Protein AF-A0A916NCF4-F1 (afdb_monomer)

Structure (mmCIF, N/CA/C/O backbone):
data_AF-A0A916NCF4-F1
#
_entry.id   AF-A0A916NCF4-F1
#
loop_
_atom_site.group_PDB
_atom_site.id
_atom_site.type_symbol
_atom_site.label_atom_id
_atom_site.label_alt_id
_atom_site.label_comp_id
_atom_site.label_asym_id
_atom_site.label_entity_id
_atom_site.label_seq_id
_atom_site.pdbx_PDB_ins_code
_atom_site.Cartn_x
_atom_site.Cartn_y
_atom_site.Cartn_z
_atom_site.occupancy
_atom_site.B_iso_or_equiv
_atom_site.auth_seq_id
_atom_site.auth_comp_id
_atom_site.auth_asym_id
_atom_site.auth_atom_id
_atom_site.pdbx_PDB_model_num
ATOM 1 N N . MET A 1 1 ? -19.485 2.995 1.184 1.00 68.12 1 MET A N 1
ATOM 2 C CA . MET A 1 1 ? -18.640 3.614 2.240 1.00 68.12 1 MET A CA 1
ATOM 3 C C . MET A 1 1 ? -18.341 2.687 3.408 1.00 68.12 1 MET A C 1
ATOM 5 O O . MET A 1 1 ? -17.173 2.583 3.748 1.00 68.12 1 MET A O 1
ATOM 9 N N . LYS A 1 2 ? -19.335 2.003 3.998 1.00 79.75 2 LYS A N 1
ATOM 10 C CA . LYS A 1 2 ? -19.088 1.011 5.063 1.00 79.75 2 LYS A CA 1
ATOM 11 C C . LYS A 1 2 ? -18.074 -0.062 4.641 1.00 79.75 2 LYS A C 1
ATOM 13 O O . LYS A 1 2 ? -17.132 -0.317 5.367 1.00 79.75 2 LYS A O 1
ATOM 18 N N . GLU A 1 3 ? -18.186 -0.571 3.416 1.00 86.12 3 GLU A N 1
ATOM 19 C CA . GLU A 1 3 ? -17.261 -1.582 2.878 1.00 86.12 3 GLU A CA 1
ATOM 20 C C . GLU A 1 3 ? -15.796 -1.133 2.795 1.00 86.12 3 GLU A C 1
ATOM 22 O O . GLU A 1 3 ? -14.902 -1.930 3.043 1.00 86.12 3 GLU A O 1
ATOM 27 N N . ILE A 1 4 ? -15.539 0.141 2.473 1.00 88.38 4 ILE A N 1
ATOM 28 C CA . ILE A 1 4 ? -14.175 0.691 2.405 1.00 88.38 4 ILE A CA 1
ATOM 29 C C . ILE A 1 4 ? -13.553 0.689 3.800 1.00 88.38 4 ILE A C 1
ATOM 31 O O . ILE A 1 4 ? -12.417 0.261 3.976 1.00 88.38 4 ILE A O 1
ATOM 35 N N . MET A 1 5 ? -14.316 1.151 4.795 1.00 89.81 5 MET A N 1
ATOM 36 C CA . MET A 1 5 ? -13.857 1.174 6.180 1.00 89.81 5 MET A CA 1
ATOM 37 C C . MET A 1 5 ? -13.691 -0.235 6.741 1.00 89.81 5 MET A C 1
ATOM 39 O O . MET A 1 5 ? -12.726 -0.460 7.454 1.00 89.81 5 MET A O 1
ATOM 43 N N . ASN A 1 6 ? -14.555 -1.185 6.372 1.00 91.38 6 ASN A N 1
ATOM 44 C CA . ASN A 1 6 ? -14.391 -2.585 6.763 1.00 91.38 6 ASN A CA 1
ATOM 45 C C . ASN A 1 6 ? -13.072 -3.147 6.223 1.00 91.38 6 ASN A C 1
ATOM 47 O O . ASN A 1 6 ? -12.244 -3.566 7.016 1.00 91.38 6 ASN A O 1
ATOM 51 N N . ARG A 1 7 ? -12.800 -3.013 4.914 1.00 91.38 7 ARG A N 1
ATOM 52 C CA . ARG A 1 7 ? -11.517 -3.443 4.324 1.00 91.38 7 ARG A CA 1
ATOM 53 C C . ARG A 1 7 ? -10.310 -2.787 4.995 1.00 91.38 7 ARG A C 1
ATOM 55 O O . ARG A 1 7 ? -9.291 -3.432 5.209 1.00 91.38 7 ARG A O 1
ATOM 62 N N . PHE A 1 8 ? -10.419 -1.499 5.320 1.00 92.25 8 PHE A N 1
ATOM 63 C CA . PHE A 1 8 ? -9.364 -0.766 6.016 1.00 92.25 8 PHE A CA 1
ATOM 64 C C . PHE A 1 8 ? -9.126 -1.295 7.437 1.00 92.25 8 PHE A C 1
ATOM 66 O O . PHE A 1 8 ? -7.980 -1.465 7.845 1.00 92.25 8 PHE A O 1
ATOM 73 N N . VAL A 1 9 ? -10.198 -1.564 8.184 1.00 92.06 9 VAL A N 1
ATOM 74 C CA . VAL A 1 9 ? -10.140 -2.126 9.539 1.00 92.06 9 VAL A CA 1
ATOM 75 C C . VAL A 1 9 ? -9.599 -3.552 9.514 1.00 92.06 9 VAL A C 1
ATOM 77 O O . VAL A 1 9 ? -8.737 -3.873 10.327 1.00 92.06 9 VAL A O 1
ATOM 80 N N . ASP A 1 10 ? -10.045 -4.373 8.566 1.00 92.81 10 ASP A N 1
ATOM 81 C CA . ASP A 1 10 ? -9.580 -5.748 8.386 1.00 92.81 10 ASP A CA 1
ATOM 82 C C . ASP A 1 10 ? -8.069 -5.767 8.137 1.00 92.81 10 ASP A C 1
ATOM 84 O O . ASP A 1 10 ? -7.334 -6.424 8.872 1.00 92.81 10 ASP A O 1
ATOM 88 N N . TRP A 1 11 ? -7.584 -4.939 7.208 1.00 93.56 11 TRP A N 1
ATOM 89 C CA . TRP A 1 11 ? -6.150 -4.807 6.947 1.00 93.56 11 TRP A CA 1
ATOM 90 C C . TRP A 1 11 ? -5.370 -4.306 8.176 1.00 93.56 11 TRP A C 1
ATOM 92 O O . TRP A 1 11 ? -4.299 -4.821 8.493 1.00 93.56 11 TRP A O 1
ATOM 102 N N . ILE A 1 12 ? -5.902 -3.333 8.925 1.00 93.31 12 ILE A N 1
ATOM 103 C CA . ILE A 1 12 ? -5.272 -2.877 10.177 1.00 93.31 12 ILE A CA 1
ATOM 104 C C . ILE A 1 12 ? -5.164 -4.025 11.186 1.00 93.31 12 ILE A C 1
ATOM 106 O O . ILE A 1 12 ? -4.136 -4.164 11.851 1.00 93.31 12 ILE A O 1
ATOM 110 N N . ASN A 1 13 ? -6.210 -4.840 11.314 1.00 92.50 13 ASN A N 1
ATOM 111 C CA . ASN A 1 13 ? -6.227 -5.976 12.229 1.00 92.50 13 ASN A CA 1
ATOM 112 C C . ASN A 1 13 ? -5.225 -7.059 11.801 1.00 92.50 13 ASN A C 1
ATOM 114 O O . ASN A 1 13 ? -4.510 -7.579 12.658 1.00 92.50 13 ASN A O 1
ATOM 118 N N . GLU A 1 14 ? -5.086 -7.322 10.498 1.00 93.19 14 GLU A N 1
ATOM 119 C CA . GLU A 1 14 ? -4.048 -8.209 9.944 1.00 93.19 14 GLU A CA 1
ATOM 120 C C . GLU A 1 14 ? -2.625 -7.732 10.285 1.00 93.19 14 GLU A C 1
ATOM 122 O O . GLU A 1 14 ? -1.718 -8.542 10.471 1.00 93.19 14 GLU A O 1
ATOM 127 N N . LYS A 1 15 ? -2.423 -6.418 10.437 1.00 91.62 15 LYS A N 1
ATOM 128 C CA . LYS A 1 15 ? -1.141 -5.805 10.827 1.00 91.62 15 LYS A CA 1
ATOM 129 C C . LYS A 1 15 ? -0.927 -5.680 12.339 1.00 91.62 15 LYS A C 1
ATOM 131 O O . LYS A 1 15 ? -0.009 -4.983 12.774 1.00 91.62 15 LYS A O 1
ATOM 136 N N . GLY A 1 16 ? -1.741 -6.355 13.150 1.00 90.62 16 GLY A N 1
ATOM 137 C CA . GLY A 1 16 ? -1.624 -6.352 14.613 1.00 90.62 16 GLY A CA 1
ATOM 138 C C . GLY A 1 16 ? -2.427 -5.247 15.306 1.00 90.62 16 GLY A C 1
ATOM 139 O O . GLY A 1 16 ? -2.270 -5.031 16.509 1.00 90.62 16 GLY A O 1
ATOM 140 N N . GLY A 1 17 ? -3.302 -4.555 14.574 1.00 93.38 17 GLY A N 1
ATOM 141 C CA . GLY A 1 17 ? -4.272 -3.613 15.119 1.00 93.38 17 GLY A CA 1
ATOM 142 C C . GLY A 1 17 ? -3.888 -2.131 14.985 1.00 93.38 17 GLY A C 1
ATOM 143 O O . GLY A 1 17 ? -2.843 -1.769 14.440 1.00 93.38 17 GLY A O 1
ATOM 144 N N . PRO A 1 18 ? -4.748 -1.227 15.489 1.00 92.56 18 PRO A N 1
ATOM 145 C CA . PRO A 1 18 ? -4.629 0.213 15.251 1.00 92.56 18 PRO A CA 1
ATOM 146 C C . PRO A 1 18 ? -3.382 0.842 15.883 1.00 92.56 18 PRO A C 1
ATOM 148 O O . PRO A 1 18 ? -2.812 1.770 15.314 1.00 92.56 18 PRO A O 1
ATOM 151 N N . THR A 1 19 ? -2.939 0.350 17.044 1.00 94.00 19 THR A N 1
ATOM 152 C CA . THR A 1 19 ? -1.793 0.922 17.766 1.00 94.00 19 THR A CA 1
ATOM 153 C C . THR A 1 19 ? -0.460 0.648 17.058 1.00 94.00 19 THR A C 1
ATOM 155 O O . THR A 1 19 ? 0.250 1.621 16.788 1.00 94.00 19 THR A O 1
ATOM 158 N N . PRO A 1 20 ? -0.110 -0.604 16.690 1.00 94.12 20 PRO A N 1
ATOM 159 C CA . PRO A 1 20 ? 1.124 -0.872 15.947 1.00 94.12 20 PRO A CA 1
ATOM 160 C C . PRO A 1 20 ? 1.193 -0.140 14.606 1.00 94.12 20 PRO A C 1
ATOM 162 O O . PRO A 1 20 ? 2.219 0.461 14.287 1.00 94.12 20 PRO A O 1
ATOM 165 N N . VAL A 1 21 ? 0.089 -0.122 13.852 1.00 94.44 21 VAL A N 1
ATOM 166 C CA . VAL A 1 21 ? 0.029 0.556 12.549 1.00 94.44 21 VAL A CA 1
ATOM 167 C C . VAL A 1 21 ? 0.229 2.064 12.703 1.00 94.44 21 VAL A C 1
ATOM 169 O O . VAL A 1 21 ? 1.019 2.649 11.963 1.00 94.44 21 VAL A O 1
ATOM 172 N N . ALA A 1 22 ? -0.423 2.695 13.688 1.00 93.88 22 ALA A N 1
ATOM 173 C CA . ALA A 1 22 ? -0.255 4.123 13.950 1.00 93.88 22 ALA A CA 1
ATOM 174 C C . ALA A 1 22 ? 1.206 4.479 14.261 1.00 93.88 22 ALA A C 1
ATOM 176 O O . ALA A 1 22 ? 1.746 5.422 13.680 1.00 93.88 22 ALA A O 1
ATOM 177 N N . ILE A 1 23 ? 1.855 3.696 15.128 1.00 94.31 23 ILE A N 1
ATOM 178 C CA . ILE A 1 23 ? 3.260 3.894 15.503 1.00 94.31 23 ILE A CA 1
ATOM 179 C C . ILE A 1 23 ? 4.172 3.723 14.281 1.00 94.31 23 ILE A C 1
ATOM 181 O O . ILE A 1 23 ? 5.056 4.551 14.062 1.00 94.31 23 ILE A O 1
ATOM 185 N N . ALA A 1 24 ? 3.926 2.708 13.448 1.00 92.75 24 ALA A N 1
ATOM 186 C CA . ALA A 1 24 ? 4.748 2.407 12.276 1.00 92.75 24 ALA A CA 1
ATOM 187 C C . ALA A 1 24 ? 4.822 3.562 11.262 1.00 92.75 24 ALA A C 1
ATOM 189 O O . ALA A 1 24 ? 5.855 3.728 10.612 1.00 92.75 24 ALA A O 1
ATOM 190 N N . ILE A 1 25 ? 3.758 4.364 11.148 1.00 93.56 25 ILE A N 1
ATOM 191 C CA . ILE A 1 25 ? 3.700 5.532 10.256 1.00 93.56 25 ILE A CA 1
ATOM 192 C C . ILE A 1 25 ? 3.862 6.880 10.979 1.00 93.56 25 ILE A C 1
ATOM 194 O O . ILE A 1 25 ? 3.585 7.932 10.397 1.00 93.56 25 ILE A O 1
ATOM 198 N N . GLY A 1 26 ? 4.266 6.873 12.254 1.00 92.12 26 GLY A N 1
ATOM 199 C CA . GLY A 1 26 ? 4.493 8.093 13.035 1.00 92.12 26 GLY A CA 1
ATOM 200 C C . GLY A 1 26 ? 3.221 8.898 13.330 1.00 92.12 26 GLY A C 1
ATOM 201 O O . GLY A 1 26 ? 3.248 10.131 13.338 1.00 92.12 26 GLY A O 1
ATOM 202 N N . LYS A 1 27 ? 2.083 8.225 13.535 1.00 93.00 27 LYS A N 1
ATOM 203 C CA . LYS A 1 27 ? 0.794 8.834 13.903 1.00 93.00 27 LYS A CA 1
ATOM 204 C C . LYS A 1 27 ? 0.350 8.407 15.299 1.00 93.00 27 LYS A C 1
ATOM 206 O O . LYS A 1 27 ? 0.839 7.441 15.873 1.00 93.00 27 LYS A O 1
ATOM 211 N N . THR A 1 28 ? -0.602 9.149 15.862 1.00 92.38 28 THR A N 1
ATOM 212 C CA . THR A 1 28 ? -1.128 8.854 17.197 1.00 92.38 28 THR A CA 1
ATOM 213 C C . THR A 1 28 ? -2.094 7.662 17.156 1.00 92.38 28 THR A C 1
ATOM 215 O O . THR A 1 28 ? -2.982 7.634 16.295 1.00 92.38 28 THR A O 1
ATOM 218 N N . PRO A 1 29 ? -2.008 6.714 18.113 1.00 92.50 29 PRO A N 1
ATOM 219 C CA . PRO A 1 29 ? -2.948 5.591 18.211 1.00 92.50 29 PRO A CA 1
ATOM 220 C C . PRO A 1 29 ? -4.411 6.037 18.298 1.00 92.50 29 PRO A C 1
ATOM 222 O O . PRO A 1 29 ? -5.294 5.404 17.725 1.00 92.50 29 PRO A O 1
ATOM 225 N N . GLN A 1 30 ? -4.668 7.186 18.935 1.00 91.25 30 GLN A N 1
ATOM 226 C CA . GLN A 1 30 ? -6.008 7.761 19.049 1.00 91.25 30 GLN A CA 1
ATOM 227 C C . GLN A 1 30 ? -6.642 8.073 17.686 1.00 91.25 30 GLN A C 1
ATOM 229 O O . GLN A 1 30 ? -7.846 7.887 17.508 1.00 91.25 30 GLN A O 1
ATOM 234 N N . SER A 1 31 ? -5.848 8.529 16.713 1.00 90.06 31 SER A N 1
ATOM 235 C CA . SER A 1 31 ? -6.353 8.809 15.364 1.00 90.06 31 SER A CA 1
ATOM 236 C C . SER A 1 31 ? -6.839 7.527 14.693 1.00 90.06 31 SER A C 1
ATOM 238 O O . SER A 1 31 ? -7.933 7.498 14.138 1.00 90.06 31 SER A O 1
ATOM 240 N N . PHE A 1 32 ? -6.069 6.446 14.827 1.00 92.75 32 PHE A N 1
ATOM 241 C CA . PHE A 1 32 ? -6.431 5.138 14.288 1.00 92.75 32 PHE A CA 1
ATOM 242 C C . PHE A 1 32 ? -7.625 4.524 15.012 1.00 92.75 32 PHE A C 1
ATOM 244 O O . PHE A 1 32 ? -8.518 4.008 14.350 1.00 92.75 32 PHE A O 1
ATOM 251 N N . TYR A 1 33 ? -7.716 4.678 16.333 1.00 90.56 33 TYR A N 1
ATOM 252 C CA . TYR A 1 33 ? -8.904 4.273 17.084 1.00 90.56 33 TYR A CA 1
ATOM 253 C C . TYR A 1 33 ? -10.170 4.995 16.595 1.00 90.56 33 TYR A C 1
ATOM 255 O O . TYR A 1 33 ? -11.241 4.395 16.492 1.00 90.56 33 TYR A O 1
ATOM 263 N N . ASN A 1 34 ? -10.063 6.282 16.251 1.00 91.06 34 ASN A N 1
ATOM 264 C CA . ASN A 1 34 ? -11.186 7.027 15.685 1.00 91.06 34 ASN A CA 1
ATOM 265 C C . ASN A 1 34 ? -11.569 6.512 14.288 1.00 91.06 34 ASN A C 1
ATOM 267 O O . ASN A 1 34 ? -12.759 6.476 13.967 1.00 91.06 34 ASN A O 1
ATOM 271 N N . TYR A 1 35 ? -10.591 6.099 13.476 1.00 89.81 35 TYR A N 1
ATOM 272 C CA . TYR A 1 35 ? -10.853 5.518 12.158 1.00 89.81 35 TYR A CA 1
ATOM 273 C C . TYR A 1 35 ? -11.543 4.160 12.250 1.00 89.81 35 TYR A C 1
ATOM 275 O O . TYR A 1 35 ? -12.492 3.909 11.511 1.00 89.81 35 TYR A O 1
ATOM 283 N N . THR A 1 36 ? -11.110 3.305 13.175 1.00 87.75 36 THR A N 1
ATOM 284 C CA . THR A 1 36 ? -11.642 1.945 13.291 1.00 87.75 36 THR A CA 1
ATOM 285 C C . THR A 1 36 ? -12.983 1.889 14.025 1.00 87.75 36 THR A C 1
ATOM 287 O O . THR A 1 36 ? -13.859 1.137 13.612 1.00 87.75 36 THR A O 1
ATOM 290 N N . ASN A 1 37 ? -13.180 2.700 15.074 1.00 85.25 37 ASN A N 1
A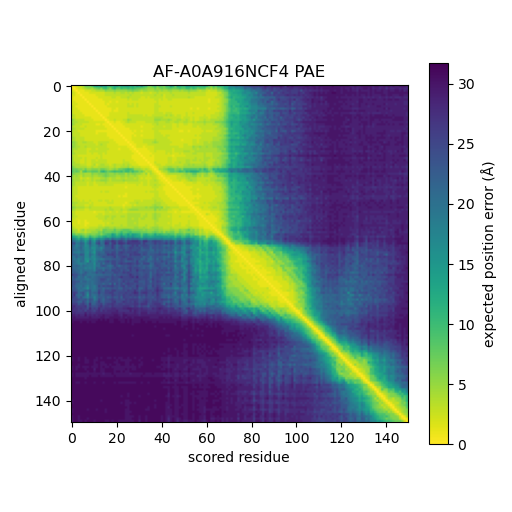TOM 291 C CA . ASN A 1 37 ? -14.329 2.555 15.984 1.00 85.25 37 ASN A CA 1
ATOM 292 C C . ASN A 1 37 ? -15.355 3.692 15.919 1.00 85.25 37 ASN A C 1
ATOM 294 O O . ASN A 1 37 ? -16.521 3.483 16.244 1.00 85.25 37 ASN A O 1
ATOM 298 N N . ARG A 1 38 ? -14.949 4.910 15.536 1.00 80.19 38 ARG A N 1
ATOM 299 C CA . ARG A 1 38 ? -15.838 6.091 15.545 1.00 80.19 38 ARG A CA 1
ATOM 300 C C . ARG A 1 38 ? -16.335 6.498 14.160 1.00 80.19 38 ARG A C 1
ATOM 302 O O . ARG A 1 38 ? -17.054 7.483 14.035 1.00 80.19 38 ARG A O 1
ATOM 309 N N . GLY A 1 39 ? -15.959 5.748 13.123 1.00 74.38 39 GLY A N 1
ATOM 310 C CA . GLY A 1 39 ? -16.367 6.016 11.744 1.00 74.38 39 GLY A CA 1
ATOM 311 C C . GLY A 1 39 ? -15.726 7.267 11.136 1.00 74.38 39 GLY A C 1
ATOM 312 O O . GLY A 1 39 ? -16.165 7.723 10.077 1.00 74.38 39 GLY A O 1
ATOM 313 N N . SER A 1 40 ? -14.693 7.826 11.774 1.00 84.94 40 SER A N 1
ATOM 314 C CA . SER A 1 40 ? -13.904 8.902 11.180 1.00 84.94 40 SER A CA 1
ATOM 315 C C . SER A 1 40 ? -13.173 8.377 9.950 1.00 84.94 40 SER A C 1
ATOM 317 O O . SER A 1 40 ? -12.647 7.267 9.950 1.00 84.94 40 SER A O 1
ATOM 319 N N . LYS A 1 41 ? -13.103 9.177 8.887 1.00 85.69 41 LYS A N 1
ATOM 320 C CA . LYS A 1 41 ? -12.414 8.754 7.666 1.00 85.69 41 LYS A CA 1
ATOM 321 C C . LYS A 1 41 ? -10.927 9.102 7.738 1.00 85.69 41 LYS A C 1
ATOM 323 O O . LYS A 1 41 ? -10.607 10.254 8.045 1.00 85.69 41 LYS A O 1
ATOM 328 N N . PRO A 1 42 ? -10.025 8.166 7.409 1.00 88.38 42 PRO A N 1
ATOM 329 C CA . PRO A 1 42 ? -8.639 8.510 7.137 1.00 88.38 42 PRO A CA 1
ATOM 330 C C . PRO A 1 42 ? -8.568 9.418 5.903 1.00 88.38 42 PRO A C 1
ATOM 332 O O . PRO A 1 42 ? -9.304 9.239 4.931 1.00 88.38 42 PRO A O 1
ATOM 335 N N . ASN A 1 43 ? -7.692 10.420 5.951 1.00 90.12 43 ASN A N 1
ATOM 336 C CA . ASN A 1 43 ? -7.430 11.281 4.800 1.00 90.12 43 ASN A CA 1
ATOM 337 C C . ASN A 1 43 ? -6.464 10.587 3.816 1.00 90.12 43 ASN A C 1
ATOM 339 O O . ASN A 1 43 ? -5.792 9.620 4.175 1.00 90.12 43 ASN A O 1
ATOM 343 N N . MET A 1 44 ? -6.339 11.109 2.591 1.00 88.56 44 MET A N 1
ATOM 344 C CA . MET A 1 44 ? -5.426 10.548 1.578 1.00 88.56 44 MET A CA 1
ATOM 345 C C . MET A 1 44 ? -3.954 10.533 2.012 1.00 88.56 44 MET A C 1
ATOM 347 O O . MET A 1 44 ? -3.193 9.686 1.554 1.00 88.56 44 MET A O 1
ATOM 351 N N . GLN A 1 45 ? -3.548 11.414 2.932 1.00 91.94 45 GLN A N 1
ATOM 352 C CA . GLN A 1 45 ? -2.186 11.402 3.468 1.00 91.94 45 GLN A CA 1
ATOM 353 C C . GLN A 1 45 ? -1.923 10.151 4.313 1.00 91.94 45 GLN A C 1
ATOM 355 O O . GLN A 1 45 ? -0.822 9.618 4.258 1.00 91.94 45 GLN A O 1
ATOM 360 N N . ILE A 1 46 ? -2.916 9.646 5.058 1.00 92.88 46 ILE A N 1
ATOM 361 C CA . ILE A 1 46 ? -2.781 8.378 5.790 1.00 92.88 46 ILE A CA 1
ATOM 362 C C . ILE A 1 46 ? -2.550 7.226 4.812 1.00 92.88 46 ILE A C 1
ATOM 364 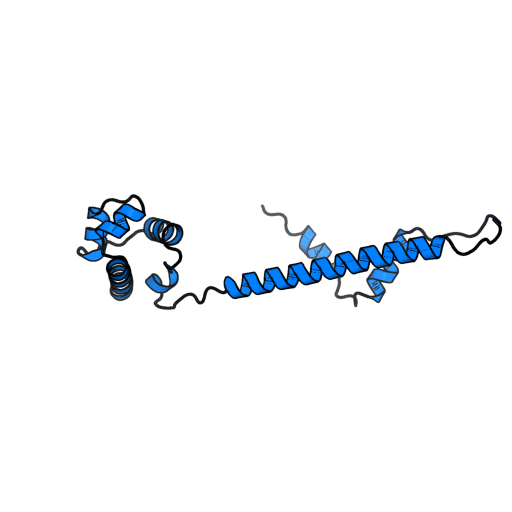O O . ILE A 1 46 ? -1.640 6.435 5.031 1.00 92.88 46 ILE A O 1
ATOM 368 N N . PHE A 1 47 ? -3.304 7.166 3.712 1.00 92.06 47 PHE A N 1
ATOM 369 C CA . PHE A 1 47 ? -3.102 6.140 2.683 1.00 92.06 47 PHE A CA 1
ATOM 370 C C . PHE A 1 47 ? -1.700 6.210 2.069 1.00 92.06 47 PHE A C 1
ATOM 372 O O . PHE A 1 47 ? -1.050 5.180 1.934 1.00 92.06 47 PHE A O 1
ATOM 379 N N . ALA A 1 48 ? -1.203 7.412 1.762 1.00 90.81 48 ALA A N 1
ATOM 380 C CA . ALA A 1 48 ? 0.152 7.588 1.241 1.00 90.81 48 ALA A CA 1
ATOM 381 C C . ALA A 1 48 ? 1.228 7.142 2.248 1.00 90.81 48 ALA A C 1
ATOM 383 O O . ALA A 1 48 ? 2.189 6.475 1.880 1.00 90.81 48 ALA A O 1
ATOM 384 N N . LEU A 1 49 ? 1.057 7.471 3.532 1.00 94.19 49 LEU A N 1
ATOM 385 C CA . LEU A 1 49 ? 1.983 7.043 4.582 1.00 94.19 49 LEU A CA 1
ATOM 386 C C . LEU A 1 49 ? 1.987 5.522 4.769 1.00 94.19 49 LEU A C 1
ATOM 388 O O . LEU A 1 49 ? 3.048 4.946 4.987 1.00 94.19 49 LEU A O 1
ATOM 392 N N . LEU A 1 50 ? 0.822 4.880 4.669 1.00 93.62 50 LEU A N 1
ATOM 393 C CA . LEU A 1 50 ? 0.709 3.425 4.736 1.00 93.62 50 LEU A CA 1
ATOM 394 C C . LEU A 1 50 ? 1.367 2.760 3.525 1.00 93.62 50 LEU A C 1
ATOM 396 O O . LEU A 1 50 ? 2.171 1.860 3.725 1.00 93.62 50 LEU A O 1
ATOM 400 N N . ALA A 1 51 ? 1.119 3.256 2.309 1.00 91.25 51 ALA A N 1
ATOM 401 C CA . ALA A 1 51 ? 1.749 2.746 1.086 1.00 91.25 51 ALA A CA 1
ATOM 402 C C . ALA A 1 51 ? 3.280 2.875 1.109 1.00 91.25 51 ALA A C 1
ATOM 404 O O . ALA A 1 51 ? 3.985 1.998 0.631 1.00 91.25 51 ALA A O 1
ATOM 405 N N . ASN A 1 52 ? 3.805 3.948 1.707 1.00 91.56 52 ASN A N 1
ATOM 406 C CA . ASN A 1 52 ? 5.250 4.136 1.850 1.00 91.56 52 ASN A CA 1
ATOM 407 C C . ASN A 1 52 ? 5.874 3.254 2.939 1.00 91.56 52 ASN A C 1
ATOM 409 O O . ASN A 1 52 ? 7.087 3.053 2.940 1.00 91.56 52 ASN A O 1
ATOM 413 N N . LYS A 1 53 ? 5.084 2.808 3.922 1.00 92.75 53 LYS A N 1
ATOM 414 C CA . LYS A 1 53 ? 5.583 2.032 5.064 1.00 92.75 53 LYS A CA 1
ATOM 415 C C . LYS A 1 53 ? 5.405 0.528 4.883 1.00 92.75 53 LYS A C 1
ATOM 417 O O . LYS A 1 53 ? 6.193 -0.237 5.436 1.00 92.75 53 LYS A O 1
ATOM 422 N N . PHE A 1 54 ? 4.358 0.125 4.179 1.00 89.62 54 PHE A N 1
ATOM 423 C CA . PHE A 1 54 ? 3.950 -1.256 4.006 1.00 89.62 54 PHE A CA 1
ATOM 424 C C . PHE A 1 54 ? 3.863 -1.554 2.512 1.00 89.62 54 PHE A C 1
ATOM 426 O O . PHE A 1 54 ? 2.938 -1.097 1.845 1.00 89.62 54 PHE A O 1
ATOM 433 N N . ASP A 1 55 ? 4.810 -2.345 2.010 1.00 87.06 55 ASP A N 1
ATOM 434 C CA . ASP A 1 55 ? 4.901 -2.691 0.585 1.00 87.06 55 ASP A CA 1
ATOM 435 C C . ASP A 1 55 ? 3.659 -3.439 0.076 1.00 87.06 55 ASP A C 1
ATOM 437 O O . ASP A 1 55 ? 3.330 -3.390 -1.106 1.00 87.06 55 ASP A O 1
ATOM 441 N N . ASP A 1 56 ? 2.950 -4.127 0.971 1.00 88.62 56 ASP A N 1
ATOM 442 C CA . ASP A 1 56 ? 1.732 -4.873 0.666 1.00 88.62 56 ASP A CA 1
ATOM 443 C C . ASP A 1 56 ? 0.447 -4.044 0.833 1.00 88.62 56 ASP A C 1
ATOM 445 O O . ASP A 1 56 ? -0.660 -4.563 0.663 1.00 88.62 56 ASP A O 1
ATOM 449 N N . PHE A 1 57 ? 0.563 -2.760 1.181 1.00 90.44 57 PHE A N 1
ATOM 450 C CA . PHE A 1 57 ? -0.594 -1.885 1.298 1.00 90.44 57 PHE A CA 1
ATOM 451 C C . PHE A 1 57 ? -1.068 -1.400 -0.073 1.00 90.44 57 PHE A C 1
ATOM 453 O O . PHE A 1 57 ? -0.496 -0.494 -0.677 1.00 90.44 57 PHE A O 1
ATOM 460 N N . ASP A 1 58 ? -2.197 -1.943 -0.521 1.00 90.00 58 ASP A N 1
ATOM 461 C CA . ASP A 1 58 ? -2.864 -1.508 -1.744 1.00 90.00 58 ASP A CA 1
ATOM 462 C C . ASP A 1 58 ? -4.034 -0.559 -1.436 1.00 90.00 58 ASP A C 1
ATOM 464 O O . ASP A 1 58 ? -5.160 -0.967 -1.131 1.00 90.00 58 ASP A O 1
ATOM 468 N N . SER A 1 59 ? -3.777 0.745 -1.564 1.00 89.75 59 SER A N 1
ATOM 469 C CA . SER A 1 59 ? -4.816 1.772 -1.411 1.00 89.75 59 SER A CA 1
ATOM 470 C C . SER A 1 59 ? -5.979 1.609 -2.404 1.00 89.75 59 SER A C 1
ATOM 472 O O . SER A 1 59 ? -7.125 1.921 -2.066 1.00 89.75 59 SER A O 1
ATOM 474 N N . THR A 1 60 ? -5.720 1.059 -3.594 1.00 88.06 60 THR A N 1
ATOM 475 C CA . THR A 1 60 ? -6.736 0.790 -4.620 1.00 88.06 60 THR A CA 1
ATOM 476 C C . THR A 1 60 ? -7.674 -0.311 -4.158 1.00 88.06 60 THR A C 1
ATOM 478 O O . THR A 1 60 ? -8.893 -0.151 -4.266 1.00 88.06 60 THR A O 1
ATOM 481 N N . TYR A 1 61 ? -7.136 -1.383 -3.572 1.00 89.31 61 TYR A N 1
ATOM 482 C CA . TYR A 1 61 ? -7.935 -2.458 -2.986 1.00 89.31 61 TYR A CA 1
ATOM 483 C C . TYR A 1 61 ? -8.850 -1.944 -1.875 1.00 89.31 61 TYR A C 1
ATOM 485 O O . TYR A 1 61 ? -10.049 -2.235 -1.878 1.00 89.31 61 TYR A O 1
ATOM 493 N N . ILE A 1 62 ? -8.333 -1.117 -0.965 1.00 90.50 62 ILE A N 1
ATOM 494 C CA . ILE A 1 62 ? -9.153 -0.568 0.122 1.00 90.50 62 ILE A CA 1
ATOM 495 C C . ILE A 1 62 ? -10.317 0.267 -0.440 1.00 90.50 62 ILE A C 1
ATOM 497 O O . ILE A 1 62 ? -11.479 0.058 -0.067 1.00 90.50 62 ILE A O 1
ATOM 501 N N . LEU A 1 63 ? -10.031 1.167 -1.386 1.00 88.62 63 LEU A N 1
ATOM 502 C CA . LEU A 1 63 ? -11.018 2.098 -1.938 1.00 88.62 63 LEU A CA 1
ATOM 503 C C . LEU A 1 63 ? -12.027 1.424 -2.878 1.00 88.62 63 LEU A C 1
ATOM 505 O O . LEU A 1 63 ? -13.223 1.701 -2.791 1.00 88.62 63 LEU A O 1
ATOM 509 N N . THR A 1 64 ? -11.569 0.531 -3.752 1.00 87.25 64 THR A N 1
ATOM 510 C CA . THR A 1 64 ? -12.376 -0.014 -4.859 1.00 87.25 64 THR A CA 1
ATOM 511 C C . THR A 1 64 ? -12.803 -1.467 -4.659 1.00 87.25 64 THR A C 1
ATOM 513 O O . THR A 1 64 ? -13.706 -1.932 -5.349 1.00 87.25 64 THR A O 1
ATOM 516 N N . GLY A 1 65 ? -12.170 -2.196 -3.735 1.00 84.88 65 GLY A N 1
ATOM 517 C CA . GLY A 1 65 ? -12.340 -3.643 -3.571 1.00 84.88 65 GLY A CA 1
ATOM 518 C C . GLY A 1 65 ? -11.643 -4.480 -4.647 1.00 84.88 65 GLY A C 1
ATOM 519 O O . GLY A 1 65 ? -11.644 -5.705 -4.557 1.00 84.88 65 GLY A O 1
ATOM 520 N N . LYS A 1 66 ? -11.029 -3.848 -5.652 1.00 82.75 66 LYS A N 1
ATOM 521 C CA . LYS A 1 66 ? -10.247 -4.523 -6.687 1.00 82.75 66 LYS A CA 1
ATOM 522 C C . LYS A 1 66 ? -8.785 -4.473 -6.283 1.00 82.75 66 LYS A C 1
ATOM 524 O O . LYS A 1 66 ? -8.245 -3.381 -6.122 1.00 82.75 66 LYS A O 1
ATOM 529 N N . LYS A 1 67 ? -8.164 -5.641 -6.102 1.00 75.19 67 LYS A N 1
ATOM 530 C CA . LYS A 1 67 ? -6.711 -5.704 -5.946 1.00 75.19 67 LYS A CA 1
ATOM 531 C C . LYS A 1 67 ? -6.098 -5.156 -7.224 1.00 75.19 67 LYS A C 1
ATOM 533 O O . LYS A 1 67 ? -6.425 -5.627 -8.313 1.00 75.19 67 LYS A O 1
ATOM 538 N N . SER A 1 68 ? -5.281 -4.123 -7.080 1.00 65.31 68 SER A N 1
ATOM 539 C CA . SER A 1 68 ? -4.394 -3.678 -8.135 1.00 65.31 68 SER A CA 1
ATOM 540 C C . SER A 1 68 ? -3.449 -4.845 -8.390 1.00 65.31 68 SER A C 1
ATOM 542 O O . SER A 1 68 ? -2.539 -5.108 -7.604 1.00 65.31 68 SER A O 1
ATOM 544 N N . GLU A 1 69 ? -3.705 -5.605 -9.453 1.00 61.50 69 GLU A N 1
ATOM 545 C CA . GLU A 1 69 ? -2.680 -6.432 -10.076 1.00 61.50 69 GLU A CA 1
ATOM 546 C C . GLU A 1 69 ? -1.623 -5.450 -10.564 1.00 61.50 69 GLU A C 1
ATOM 548 O O . GLU A 1 69 ? -1.701 -4.938 -11.676 1.00 61.50 69 GLU A O 1
ATOM 553 N N . HIS A 1 70 ? -0.711 -5.056 -9.676 1.00 55.84 70 HIS A N 1
ATOM 554 C CA . HIS A 1 70 ? 0.337 -4.124 -10.024 1.00 55.84 70 HIS A CA 1
ATOM 555 C C . HIS A 1 70 ? 1.155 -4.781 -11.140 1.00 55.84 70 HIS A C 1
ATOM 557 O O . HIS A 1 70 ? 1.834 -5.776 -10.884 1.00 55.84 70 HIS A O 1
ATOM 563 N N . PRO A 1 71 ? 1.171 -4.223 -12.363 1.00 58.03 71 PRO A N 1
ATOM 564 C CA . PRO A 1 71 ? 1.995 -4.729 -13.450 1.00 58.03 71 PRO A CA 1
ATOM 565 C C . PRO A 1 71 ? 3.467 -4.376 -13.209 1.00 58.03 71 PRO A C 1
ATOM 567 O O . PRO A 1 71 ? 4.217 -4.272 -14.162 1.00 58.03 71 PRO A O 1
ATOM 570 N N . VAL A 1 72 ? 3.899 -4.121 -11.969 1.00 60.09 72 VAL A N 1
ATOM 571 C CA . VAL A 1 72 ? 5.256 -3.668 -11.638 1.00 60.09 72 VAL A CA 1
ATOM 572 C C . VAL A 1 72 ? 6.260 -4.770 -11.952 1.00 60.09 72 VAL A C 1
ATOM 574 O O . VAL A 1 72 ? 7.303 -4.491 -12.531 1.00 60.09 72 VAL A O 1
ATOM 577 N N . GLU A 1 73 ? 5.928 -6.024 -11.675 1.00 60.38 73 GLU A N 1
ATOM 578 C CA . GLU A 1 73 ? 6.742 -7.189 -12.024 1.00 60.38 73 GLU A CA 1
ATOM 579 C C . GLU A 1 73 ? 6.752 -7.423 -13.540 1.00 60.38 73 GLU A C 1
ATOM 581 O O . GLU A 1 73 ? 7.794 -7.744 -14.111 1.00 60.38 73 GLU A O 1
ATOM 586 N N . GLU A 1 74 ? 5.629 -7.172 -14.217 1.00 63.22 74 GLU A N 1
ATOM 587 C CA . GLU A 1 74 ? 5.554 -7.237 -15.678 1.00 63.22 74 GLU A CA 1
ATOM 588 C C . GLU A 1 74 ? 6.320 -6.078 -16.346 1.00 63.22 74 GLU A C 1
ATOM 590 O O . GLU A 1 74 ? 7.000 -6.277 -17.352 1.00 63.22 74 GLU A O 1
ATOM 595 N N . LEU A 1 75 ? 6.289 -4.881 -15.752 1.00 67.62 75 LEU A N 1
ATOM 596 C CA . LEU A 1 75 ? 7.066 -3.713 -16.165 1.00 67.62 75 LEU A CA 1
ATOM 597 C C . LEU A 1 75 ? 8.554 -3.956 -15.935 1.00 67.62 75 LEU A C 1
ATOM 599 O O . LEU A 1 75 ? 9.343 -3.675 -16.826 1.00 67.62 75 LEU A O 1
ATOM 603 N N . LYS A 1 76 ? 8.948 -4.501 -14.778 1.00 74.00 76 LYS A N 1
ATOM 604 C CA . LYS A 1 76 ? 10.340 -4.874 -14.483 1.00 74.00 76 LYS A CA 1
ATOM 605 C C . LYS A 1 76 ? 10.849 -5.884 -15.506 1.00 74.00 76 LYS A C 1
ATOM 607 O O . LYS A 1 76 ? 11.952 -5.719 -16.020 1.00 74.00 76 LY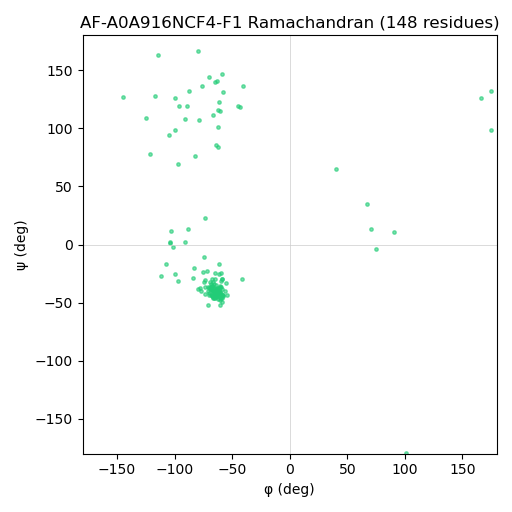S A O 1
ATOM 612 N N . LYS A 1 77 ? 10.028 -6.880 -15.855 1.00 76.50 77 LYS A N 1
ATOM 613 C CA . LYS A 1 77 ? 10.360 -7.863 -16.890 1.00 76.50 77 LYS A CA 1
ATOM 614 C C . LYS A 1 77 ? 10.544 -7.201 -18.261 1.00 76.50 77 LYS A C 1
ATOM 616 O O . LYS A 1 77 ? 11.561 -7.438 -18.902 1.00 76.50 77 LYS A O 1
ATOM 621 N N . LYS A 1 78 ? 9.626 -6.312 -18.661 1.00 78.44 78 LYS A N 1
ATOM 622 C CA . LYS A 1 78 ? 9.721 -5.543 -19.918 1.00 78.44 78 LYS A CA 1
ATOM 623 C C . LYS A 1 78 ? 10.927 -4.598 -19.952 1.00 78.44 78 LYS A C 1
ATOM 625 O O . LYS A 1 78 ? 11.566 -4.468 -20.990 1.00 78.44 78 LYS A O 1
ATOM 630 N N . VAL A 1 79 ? 11.270 -3.957 -18.834 1.00 82.06 79 VAL A N 1
ATOM 631 C CA . VAL A 1 79 ? 12.454 -3.087 -18.729 1.00 82.06 79 VAL A CA 1
ATOM 632 C C . VAL A 1 79 ? 13.741 -3.904 -18.868 1.00 82.06 79 VAL A C 1
ATOM 634 O O . VAL A 1 79 ? 14.608 -3.515 -19.645 1.00 82.06 79 VAL A O 1
ATOM 637 N N . MET A 1 80 ? 13.844 -5.060 -18.203 1.00 82.75 80 MET A N 1
ATOM 638 C CA . MET A 1 80 ? 14.999 -5.956 -18.359 1.00 82.75 80 MET A CA 1
ATOM 639 C C . MET A 1 80 ? 15.154 -6.474 -19.796 1.00 82.75 80 MET A C 1
ATOM 641 O O . MET A 1 80 ? 16.272 -6.562 -20.301 1.00 82.75 80 MET A O 1
ATOM 645 N N . GLU A 1 81 ? 14.047 -6.810 -20.460 1.00 83.31 81 GLU A N 1
ATOM 646 C CA . GLU A 1 81 ? 14.048 -7.282 -21.850 1.00 83.31 81 GLU A CA 1
ATOM 647 C C . GLU A 1 81 ? 14.534 -6.185 -22.814 1.00 83.31 81 GLU A C 1
ATOM 649 O O . GLU A 1 81 ? 15.454 -6.413 -23.601 1.00 83.31 81 GLU A O 1
ATOM 654 N N . LEU A 1 82 ? 14.035 -4.954 -22.661 1.00 84.38 82 LEU A N 1
ATOM 655 C CA . LEU A 1 82 ? 14.483 -3.797 -23.446 1.00 84.38 82 LEU A CA 1
ATOM 656 C C . LEU A 1 82 ? 15.954 -3.426 -23.192 1.00 84.38 82 LEU A C 1
ATOM 658 O O . LEU A 1 82 ? 16.658 -2.993 -24.109 1.00 84.38 82 LEU A O 1
ATOM 662 N N . GLU A 1 83 ? 16.452 -3.588 -21.965 1.00 85.75 83 GLU A N 1
ATOM 663 C CA . GLU A 1 83 ? 17.870 -3.380 -21.653 1.00 85.75 83 GLU A CA 1
ATOM 664 C C . GLU A 1 83 ? 18.767 -4.435 -22.311 1.00 85.75 83 GLU A C 1
ATOM 666 O O . GLU A 1 83 ? 19.843 -4.098 -22.822 1.00 85.75 83 GLU A O 1
ATOM 671 N N . ALA A 1 84 ? 18.323 -5.694 -22.356 1.00 86.44 84 ALA A N 1
ATOM 672 C CA . ALA A 1 84 ? 19.033 -6.764 -23.049 1.00 86.44 84 ALA A CA 1
ATOM 673 C C . ALA A 1 84 ? 19.098 -6.505 -24.563 1.00 86.44 84 ALA A C 1
ATOM 675 O O . ALA A 1 84 ? 20.181 -6.584 -25.155 1.00 86.44 84 ALA A O 1
ATOM 676 N N . GLU A 1 85 ? 17.980 -6.107 -25.174 1.00 81.19 85 GLU A N 1
ATOM 677 C CA . GLU A 1 85 ? 17.923 -5.734 -26.592 1.00 81.19 85 GLU A CA 1
ATOM 678 C C . GLU A 1 85 ? 18.837 -4.545 -26.909 1.00 81.19 85 GLU A C 1
ATOM 680 O O . GLU A 1 85 ? 19.628 -4.592 -27.857 1.00 81.19 85 GLU A O 1
ATOM 685 N N . ARG A 1 86 ? 18.810 -3.494 -26.080 1.00 84.12 86 ARG A N 1
ATOM 686 C CA . ARG A 1 86 ? 19.694 -2.330 -26.238 1.00 84.12 86 ARG A CA 1
ATOM 687 C C . ARG A 1 86 ? 21.170 -2.732 -26.208 1.00 84.12 86 ARG A C 1
ATOM 689 O O . ARG A 1 86 ? 21.955 -2.231 -27.017 1.00 84.12 86 ARG A O 1
ATOM 696 N N . ASN A 1 87 ? 21.555 -3.615 -25.291 1.00 86.00 87 ASN A N 1
ATOM 697 C CA . ASN A 1 87 ? 22.937 -4.076 -25.171 1.00 86.00 87 ASN A CA 1
ATOM 698 C C . ASN A 1 87 ? 23.369 -4.909 -26.387 1.00 86.00 87 ASN A C 1
ATOM 700 O O . ASN A 1 87 ? 24.477 -4.704 -26.889 1.00 86.00 87 ASN A O 1
ATOM 704 N N . ALA A 1 88 ? 22.489 -5.769 -26.908 1.00 84.38 88 ALA A N 1
ATOM 705 C CA . ALA A 1 88 ? 22.744 -6.546 -28.122 1.00 84.38 88 ALA A CA 1
ATOM 706 C C . ALA A 1 88 ? 22.921 -5.647 -29.361 1.00 84.38 88 ALA A C 1
ATOM 708 O O . ALA A 1 88 ? 23.857 -5.820 -30.146 1.00 84.38 88 ALA A O 1
ATOM 709 N N . VAL A 1 89 ? 22.085 -4.615 -29.508 1.00 83.12 89 VAL A N 1
ATOM 710 C CA . VAL A 1 89 ? 22.227 -3.633 -30.595 1.00 83.12 89 VAL A CA 1
ATOM 711 C C . VAL A 1 89 ? 23.546 -2.861 -30.470 1.00 83.12 89 VAL A C 1
ATOM 713 O O . VAL A 1 89 ? 24.246 -2.650 -31.465 1.00 83.12 89 VAL A O 1
ATOM 716 N N . GLN A 1 90 ? 23.945 -2.478 -29.253 1.00 80.00 90 GLN A N 1
ATOM 717 C C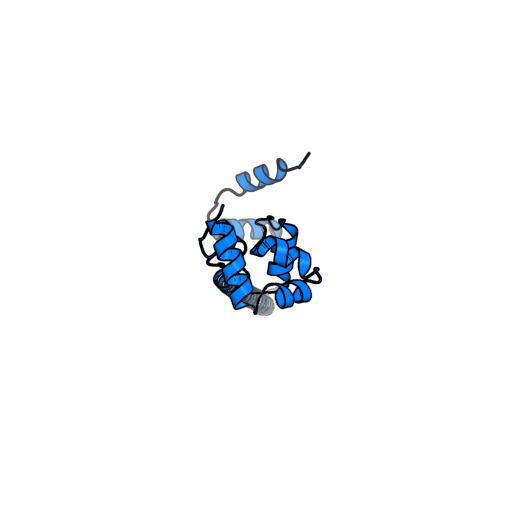A . GLN A 1 90 ? 25.226 -1.804 -29.025 1.00 80.00 90 GLN A CA 1
ATOM 718 C C . GLN A 1 90 ? 26.437 -2.695 -29.323 1.00 80.00 90 GLN A C 1
ATOM 720 O O . GLN A 1 90 ? 27.436 -2.190 -29.849 1.00 80.00 90 GLN A O 1
ATOM 725 N N . SER A 1 91 ? 26.385 -3.992 -29.005 1.00 78.31 91 SER A N 1
ATOM 726 C CA . SER A 1 91 ? 27.477 -4.914 -29.333 1.00 78.31 91 SER A CA 1
ATOM 727 C C . SER A 1 91 ? 27.602 -5.109 -30.841 1.00 78.31 91 SER A C 1
ATOM 729 O O . SER A 1 91 ? 28.709 -4.985 -31.366 1.00 78.31 91 SER A O 1
ATOM 731 N N . MET A 1 92 ? 26.481 -5.288 -31.548 1.00 77.12 92 MET A N 1
ATOM 732 C CA . MET A 1 92 ? 26.472 -5.398 -33.011 1.00 77.12 92 MET A CA 1
ATOM 733 C C . MET A 1 92 ? 27.022 -4.140 -33.690 1.00 77.12 92 MET A C 1
ATOM 735 O O . MET A 1 92 ? 27.800 -4.233 -34.637 1.00 77.12 92 MET A O 1
ATOM 739 N N . TYR A 1 93 ? 26.680 -2.952 -33.186 1.00 76.00 93 TYR A N 1
ATOM 740 C CA . TYR A 1 93 ? 27.207 -1.695 -33.722 1.00 76.00 93 TYR A CA 1
ATOM 741 C C . TYR A 1 93 ? 28.728 -1.570 -33.538 1.00 76.00 93 TYR A C 1
ATOM 743 O O . TYR A 1 93 ? 29.446 -1.187 -34.464 1.00 76.00 93 TYR A O 1
ATOM 751 N N . LYS A 1 94 ? 29.248 -1.937 -32.359 1.00 77.00 94 LYS A N 1
ATOM 752 C CA . LYS A 1 94 ? 30.698 -1.947 -32.102 1.00 77.00 94 LYS A CA 1
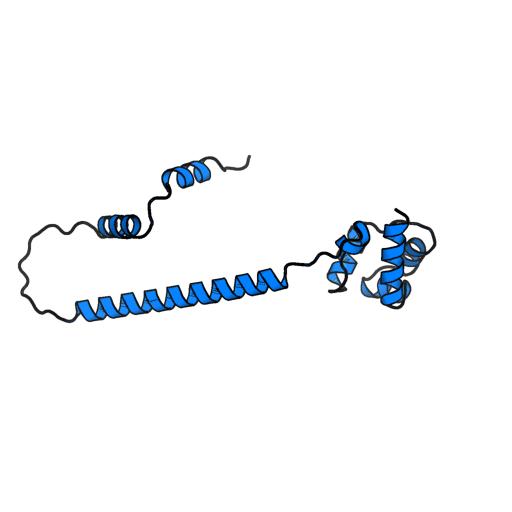ATOM 753 C C . LYS A 1 94 ? 31.433 -2.945 -32.995 1.00 77.00 94 LYS A C 1
ATOM 755 O O . LYS A 1 94 ? 32.548 -2.663 -33.433 1.00 77.00 94 LYS A O 1
ATOM 760 N N . GLU A 1 95 ? 30.828 -4.096 -33.258 1.00 75.31 95 GLU A N 1
ATOM 761 C CA . GLU A 1 95 ? 31.391 -5.115 -34.140 1.00 75.31 95 GLU A CA 1
ATOM 762 C C . GLU A 1 95 ? 31.388 -4.669 -35.608 1.00 75.31 95 GLU A C 1
ATOM 764 O O . GLU A 1 95 ? 32.414 -4.779 -36.279 1.00 75.31 95 GLU A O 1
ATOM 769 N N . ALA A 1 96 ? 30.299 -4.057 -36.081 1.00 72.31 96 ALA A N 1
ATOM 770 C CA . ALA A 1 96 ? 30.226 -3.471 -37.418 1.00 72.31 96 ALA A CA 1
ATOM 771 C C . ALA A 1 96 ? 31.316 -2.406 -37.634 1.00 72.31 96 ALA A C 1
ATOM 773 O O . ALA A 1 96 ? 32.029 -2.449 -38.636 1.00 72.31 96 ALA A O 1
ATOM 774 N N . LEU A 1 97 ? 31.528 -1.519 -36.654 1.00 71.88 97 LEU A N 1
ATOM 775 C CA . LEU A 1 97 ? 32.604 -0.522 -36.698 1.00 71.88 97 LEU A CA 1
ATOM 776 C C . LEU A 1 97 ? 34.007 -1.152 -36.712 1.00 71.88 97 LEU A C 1
ATOM 778 O O . LEU A 1 97 ? 34.896 -0.661 -37.410 1.00 71.88 97 LEU A O 1
ATOM 782 N N . ARG A 1 98 ? 34.231 -2.246 -35.969 1.00 69.38 98 ARG A N 1
ATOM 783 C CA . ARG A 1 98 ? 35.503 -2.992 -36.028 1.00 69.38 98 ARG A CA 1
ATOM 784 C C . ARG A 1 98 ? 35.721 -3.632 -37.397 1.00 69.38 98 ARG A C 1
ATOM 786 O O . ARG A 1 98 ? 36.834 -3.571 -37.917 1.00 69.38 98 ARG A O 1
ATOM 793 N N . ASN A 1 99 ? 34.679 -4.207 -37.984 1.00 65.31 99 ASN A N 1
ATOM 794 C CA . ASN A 1 99 ? 34.753 -4.853 -39.291 1.00 65.31 99 ASN A CA 1
ATOM 795 C C . ASN A 1 99 ? 34.994 -3.835 -40.418 1.00 65.31 99 ASN A C 1
ATOM 797 O O . ASN A 1 99 ? 35.812 -4.094 -41.301 1.00 65.31 99 ASN A O 1
ATOM 801 N N . GLU A 1 100 ? 34.391 -2.644 -40.354 1.00 59.94 100 GLU A N 1
ATOM 802 C CA . GLU A 1 100 ? 34.713 -1.543 -41.274 1.00 59.94 100 GLU A CA 1
ATOM 803 C C . GLU A 1 100 ? 36.166 -1.060 -41.122 1.00 59.94 100 GLU A C 1
ATOM 805 O O . GLU A 1 100 ? 36.857 -0.848 -42.121 1.00 59.94 100 GLU A O 1
ATOM 810 N N . ALA A 1 101 ? 36.675 -0.951 -39.890 1.00 59.81 101 ALA A N 1
ATOM 811 C CA . ALA A 1 101 ? 38.068 -0.572 -39.640 1.00 59.81 101 ALA A CA 1
ATOM 812 C C . ALA A 1 101 ? 39.080 -1.611 -40.168 1.00 59.81 101 ALA A C 1
ATOM 814 O O . ALA A 1 101 ? 40.191 -1.248 -40.565 1.00 59.81 101 ALA A O 1
ATOM 815 N N . LEU A 1 102 ? 38.704 -2.894 -40.200 1.00 53.19 102 LEU A N 1
ATOM 816 C CA . LEU A 1 102 ? 39.505 -3.978 -40.778 1.00 53.19 102 LEU A CA 1
ATOM 817 C C . LEU A 1 102 ? 39.440 -3.985 -42.315 1.00 53.19 102 LEU A C 1
ATOM 819 O O . LEU A 1 102 ? 40.476 -4.135 -42.965 1.00 53.19 102 LEU A O 1
ATOM 823 N N . LEU A 1 103 ? 38.265 -3.730 -42.901 1.00 52.03 103 LEU A N 1
ATOM 824 C CA . LEU A 1 103 ? 38.088 -3.567 -44.352 1.00 52.03 103 LEU A CA 1
ATOM 825 C C . LEU A 1 103 ? 38.824 -2.330 -44.904 1.00 52.03 103 LEU A C 1
ATOM 827 O O . LEU A 1 103 ? 39.220 -2.323 -46.068 1.00 52.03 103 LEU A O 1
ATOM 831 N N . GLY A 1 104 ? 39.078 -1.318 -44.067 1.00 49.88 104 GLY A N 1
ATOM 832 C CA . GLY A 1 104 ? 39.886 -0.142 -44.408 1.00 49.88 104 GLY A CA 1
ATOM 833 C C . GLY A 1 104 ? 41.405 -0.374 -44.478 1.00 49.88 104 GLY A C 1
ATOM 834 O O . GLY A 1 104 ? 42.118 0.499 -44.968 1.00 49.88 104 GLY A O 1
ATOM 835 N N . LYS A 1 105 ? 41.924 -1.525 -44.019 1.00 47.50 105 LYS A N 1
ATOM 836 C CA . LYS A 1 105 ? 43.372 -1.842 -44.025 1.00 47.50 105 LYS A CA 1
ATOM 837 C C . LYS A 1 105 ? 43.804 -2.824 -45.116 1.00 47.50 105 LYS A C 1
ATOM 839 O O . LYS A 1 105 ? 44.983 -3.154 -45.205 1.00 47.50 105 LYS A O 1
ATOM 844 N N . GLY A 1 106 ? 42.881 -3.280 -45.958 1.00 47.19 106 GLY A N 1
ATOM 845 C CA . GLY A 1 106 ? 43.161 -4.239 -47.021 1.00 47.19 106 GLY A CA 1
ATOM 846 C C . GLY A 1 106 ? 42.795 -3.691 -48.389 1.00 47.19 106 GLY A C 1
ATOM 847 O O . GLY A 1 106 ? 41.748 -4.060 -48.906 1.00 47.19 106 GLY A O 1
ATOM 848 N N . LYS A 1 107 ? 43.636 -2.816 -48.957 1.00 40.22 107 LYS A N 1
ATOM 849 C CA . LYS A 1 107 ? 43.870 -2.650 -50.408 1.00 40.22 107 LYS A CA 1
ATOM 850 C C . LYS A 1 107 ? 44.798 -1.459 -50.641 1.00 40.22 107 LYS A C 1
ATOM 852 O O . LYS A 1 107 ? 44.369 -0.310 -50.661 1.00 40.22 107 LYS A O 1
ATOM 857 N N . GLY A 1 108 ? 46.082 -1.754 -50.838 1.00 50.53 108 GLY A N 1
ATOM 858 C CA . GLY A 1 108 ? 46.964 -0.843 -51.550 1.00 50.53 108 GLY A CA 1
ATOM 859 C C . GLY A 1 108 ? 46.447 -0.695 -52.976 1.00 50.53 108 GLY A C 1
ATOM 860 O O . GLY A 1 108 ? 46.413 -1.674 -53.713 1.00 50.53 108 GLY A O 1
ATOM 861 N N . VAL A 1 109 ? 46.017 0.508 -53.345 1.00 40.41 109 VAL A N 1
ATOM 862 C CA . VAL A 1 109 ? 45.871 0.925 -54.741 1.00 40.41 109 VAL A CA 1
ATOM 863 C C . VAL A 1 109 ? 46.238 2.407 -54.795 1.00 40.41 109 VAL A C 1
ATOM 865 O O . VAL A 1 109 ? 45.761 3.208 -53.996 1.00 40.41 109 VAL A O 1
ATOM 868 N N . SER A 1 110 ? 47.165 2.716 -55.695 1.00 41.62 110 SER A N 1
ATOM 869 C CA . SER A 1 110 ? 47.804 4.003 -55.970 1.00 41.62 110 SER A CA 1
ATOM 870 C C . SER A 1 110 ? 46.876 5.224 -55.928 1.00 41.62 110 SER A C 1
ATOM 872 O O . SER A 1 110 ? 45.807 5.224 -56.536 1.00 41.62 110 SER A O 1
ATOM 874 N N . ASN A 1 111 ? 47.348 6.301 -55.295 1.00 38.19 111 ASN A N 1
ATOM 875 C CA . ASN A 1 111 ? 46.705 7.612 -55.314 1.00 38.19 111 ASN A CA 1
ATOM 876 C C . ASN A 1 111 ? 46.747 8.223 -56.725 1.00 38.19 111 ASN A C 1
ATOM 878 O O . ASN A 1 111 ? 47.804 8.653 -57.178 1.00 38.19 111 ASN A O 1
ATOM 882 N N . HIS A 1 112 ? 45.585 8.336 -57.368 1.00 37.53 112 HIS A N 1
ATOM 883 C CA . HIS A 1 112 ? 45.330 9.328 -58.413 1.00 37.53 112 HIS A CA 1
ATOM 884 C C . HIS A 1 112 ? 44.216 10.263 -57.907 1.00 37.53 112 HIS A C 1
ATOM 886 O O . HIS A 1 112 ? 43.189 9.761 -57.441 1.00 37.53 112 HIS A O 1
ATOM 892 N N . PRO A 1 113 ? 44.388 11.598 -57.927 1.00 51.22 113 PRO A N 1
ATOM 893 C CA . PRO A 1 113 ? 43.401 12.506 -57.369 1.00 51.22 113 PRO A CA 1
ATOM 894 C C . PRO A 1 113 ? 42.401 12.906 -58.450 1.00 51.22 113 PRO A C 1
ATOM 896 O O . PRO A 1 113 ? 42.746 13.670 -59.339 1.00 51.22 113 PRO A O 1
ATOM 899 N N . GLN A 1 114 ? 41.179 12.389 -58.357 1.00 49.47 114 GLN A N 1
ATOM 900 C CA . GLN A 1 114 ? 39.914 13.057 -58.703 1.00 49.47 114 GLN A CA 1
ATOM 901 C C . GLN A 1 114 ? 38.820 11.995 -58.776 1.00 49.47 114 GLN A C 1
ATOM 903 O O . GLN A 1 114 ? 39.007 10.997 -59.456 1.00 49.47 114 GLN A O 1
ATOM 908 N N . VAL A 1 115 ? 37.729 12.190 -58.030 1.00 43.75 115 VAL A N 1
ATOM 909 C CA . VAL A 1 115 ? 36.314 12.151 -58.460 1.00 43.75 115 VAL A CA 1
ATOM 910 C C . VAL A 1 115 ? 35.459 12.301 -57.189 1.00 43.75 115 VAL A C 1
ATOM 912 O O . VAL A 1 115 ? 35.719 11.674 -56.158 1.00 43.75 115 VAL A O 1
ATOM 915 N N . ASP A 1 116 ? 34.477 13.192 -57.275 1.00 52.41 116 ASP A N 1
ATOM 916 C CA . ASP A 1 116 ? 33.568 13.665 -56.233 1.00 52.41 116 ASP A CA 1
ATO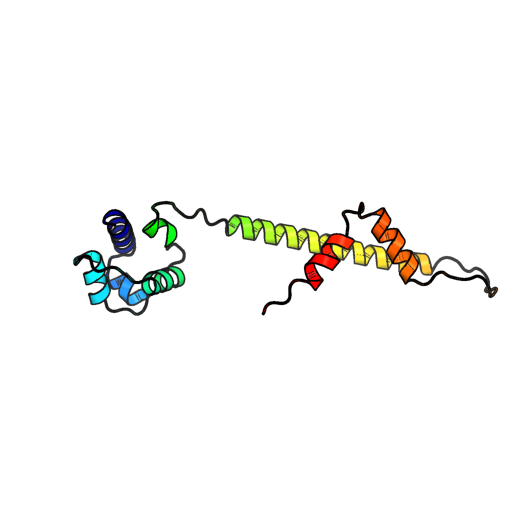M 917 C C . ASP A 1 116 ? 33.018 12.563 -55.316 1.00 52.41 116 ASP A C 1
ATOM 919 O O . ASP A 1 116 ? 32.300 11.652 -55.734 1.00 52.41 116 ASP A O 1
ATOM 923 N N . ARG A 1 117 ? 33.327 12.665 -54.018 1.00 48.94 117 ARG A N 1
ATOM 924 C CA . ARG A 1 117 ? 32.673 11.860 -52.983 1.00 48.94 117 ARG A CA 1
ATOM 925 C C . ARG A 1 117 ? 31.427 12.607 -52.497 1.00 48.94 117 ARG A C 1
ATOM 927 O O . ARG A 1 117 ? 31.597 13.678 -51.914 1.00 48.94 117 ARG A O 1
ATOM 934 N N . PRO A 1 118 ? 30.211 12.049 -52.636 1.00 47.50 118 PRO A N 1
ATOM 935 C CA . PRO A 1 118 ? 29.050 12.572 -51.927 1.00 47.50 118 PRO A CA 1
ATOM 936 C C . PRO A 1 118 ? 29.319 12.541 -50.420 1.00 47.50 118 PRO A C 1
ATOM 938 O O . PRO A 1 118 ? 29.830 11.549 -49.878 1.00 47.50 118 PRO A O 1
ATOM 941 N N . GLY A 1 119 ? 29.044 13.664 -49.758 1.00 44.41 119 GLY A N 1
ATOM 942 C CA . GLY A 1 119 ? 29.349 13.873 -48.348 1.00 44.41 119 GLY A CA 1
ATOM 943 C C . GLY A 1 119 ? 28.655 12.833 -47.468 1.00 44.41 119 GLY A C 1
ATOM 944 O O . GLY A 1 119 ? 27.545 12.396 -47.754 1.00 44.41 119 GLY A O 1
ATOM 945 N N . SER A 1 120 ? 29.305 12.454 -46.365 1.00 50.09 120 SER A N 1
ATOM 946 C CA . SER A 1 120 ? 28.857 11.460 -45.366 1.00 50.09 120 SER A CA 1
ATOM 947 C C . SER A 1 120 ? 27.353 11.527 -45.000 1.00 50.09 120 SER A C 1
ATOM 949 O O . SER A 1 120 ? 26.718 10.504 -44.743 1.00 50.09 120 SER A O 1
ATOM 951 N N . SER A 1 121 ? 26.752 12.719 -45.071 1.00 47.94 121 SER A N 1
ATOM 952 C CA . SER A 1 121 ? 25.320 12.979 -44.860 1.00 47.94 121 SER A CA 1
ATOM 953 C C . SER A 1 121 ? 24.383 12.270 -45.862 1.00 47.94 121 SER A C 1
ATOM 955 O O . SER A 1 121 ? 23.322 11.755 -45.495 1.00 47.94 121 SER A O 1
ATOM 957 N N . GLU A 1 122 ? 24.771 12.166 -47.135 1.00 46.41 122 GLU A N 1
ATOM 958 C CA . GLU A 1 122 ? 23.919 11.590 -48.186 1.00 46.41 122 GLU A CA 1
ATOM 959 C C . GLU A 1 122 ? 23.836 10.060 -48.087 1.00 46.41 122 GLU A C 1
ATOM 961 O O . GLU A 1 122 ? 22.779 9.472 -48.336 1.00 46.41 122 GLU A O 1
ATOM 966 N N . LYS A 1 123 ? 24.912 9.407 -47.623 1.00 52.19 123 LYS A N 1
ATOM 967 C CA . LYS A 1 123 ? 24.921 7.957 -47.354 1.00 52.19 123 LYS A CA 1
ATOM 968 C C . LYS A 1 123 ? 24.073 7.582 -46.139 1.00 52.19 123 LYS A C 1
ATOM 970 O O . LYS A 1 123 ? 23.370 6.575 -46.182 1.00 52.19 123 LYS A O 1
ATOM 975 N N . LEU A 1 124 ? 24.077 8.407 -45.090 1.00 48.50 124 LEU A N 1
ATOM 976 C CA . LEU A 1 124 ? 23.207 8.221 -43.921 1.00 48.50 124 LEU A CA 1
ATOM 977 C C . LEU A 1 124 ? 21.725 8.263 -44.315 1.00 48.50 124 LEU A C 1
ATOM 979 O O . LEU A 1 124 ? 20.932 7.433 -43.876 1.00 48.50 124 LEU A O 1
ATOM 983 N N . THR A 1 125 ? 21.365 9.177 -45.216 1.00 50.50 125 THR A N 1
ATOM 984 C CA . THR A 1 125 ? 19.977 9.357 -45.658 1.00 50.50 125 THR A CA 1
ATOM 985 C C . THR A 1 125 ? 19.465 8.163 -46.477 1.00 50.50 125 THR A C 1
ATOM 987 O O . THR A 1 125 ? 18.292 7.800 -46.369 1.00 50.50 125 THR A O 1
ATOM 990 N N . SER A 1 126 ? 20.325 7.513 -47.271 1.00 50.75 126 SER A N 1
ATOM 991 C CA . SER A 1 126 ? 19.923 6.361 -48.092 1.00 50.75 126 SER A CA 1
ATOM 992 C C . SER A 1 126 ? 19.792 5.067 -47.282 1.00 50.75 126 SER A C 1
ATOM 994 O O . SER A 1 126 ? 18.850 4.309 -47.507 1.00 50.75 126 SER A O 1
ATOM 996 N N . ILE A 1 127 ? 20.666 4.842 -46.294 1.00 51.88 127 ILE A N 1
ATOM 997 C CA . ILE A 1 127 ? 20.625 3.652 -45.425 1.00 51.88 127 ILE A CA 1
ATOM 998 C C . ILE A 1 127 ? 19.412 3.711 -44.487 1.00 51.88 127 ILE A C 1
ATOM 1000 O O . ILE A 1 127 ? 18.698 2.719 -44.337 1.00 51.88 127 ILE A O 1
ATOM 1004 N N . VAL A 1 128 ? 19.114 4.890 -43.928 1.00 49.84 128 VAL A N 1
ATOM 1005 C CA . VAL A 1 128 ? 17.937 5.091 -43.069 1.00 49.84 128 VAL A CA 1
ATOM 1006 C C . VAL A 1 128 ? 16.634 4.916 -43.861 1.00 49.84 128 VAL A C 1
ATOM 1008 O O . VAL A 1 128 ? 15.722 4.251 -43.376 1.00 49.84 128 VAL A O 1
ATOM 1011 N N . ARG A 1 129 ? 16.553 5.410 -45.108 1.00 48.81 129 ARG A N 1
ATOM 1012 C CA . ARG A 1 129 ? 15.370 5.208 -45.975 1.00 48.81 129 ARG A CA 1
ATOM 1013 C C . ARG A 1 129 ? 15.152 3.762 -46.413 1.00 48.81 129 ARG A C 1
ATOM 1015 O O . ARG A 1 129 ? 14.018 3.396 -46.696 1.00 48.81 129 ARG A O 1
ATOM 1022 N N . LYS A 1 130 ? 16.218 2.968 -46.539 1.00 52.19 130 LYS A N 1
ATOM 1023 C CA . LYS A 1 130 ? 16.126 1.596 -47.060 1.00 52.19 130 LYS A CA 1
ATOM 1024 C C . LYS A 1 130 ? 15.744 0.578 -45.981 1.00 52.19 130 LYS A C 1
ATOM 1026 O O . LYS A 1 130 ? 15.094 -0.407 -46.306 1.00 52.19 130 LYS A O 1
ATOM 1031 N N . ASN A 1 131 ? 16.107 0.839 -44.721 1.00 50.16 131 ASN A N 1
ATOM 1032 C CA . ASN A 1 131 ? 15.838 -0.066 -43.595 1.00 50.16 131 ASN A CA 1
ATOM 1033 C C . ASN A 1 131 ? 14.618 0.336 -42.759 1.00 50.16 131 ASN A C 1
ATOM 1035 O O . ASN A 1 131 ? 13.998 -0.523 -42.137 1.00 50.16 131 ASN A O 1
ATOM 1039 N N . ILE A 1 132 ? 14.249 1.618 -42.751 1.00 49.16 132 ILE A N 1
ATOM 1040 C CA . ILE A 1 132 ? 13.030 2.096 -42.101 1.00 49.16 132 ILE A CA 1
ATOM 1041 C C . ILE A 1 132 ? 12.036 2.381 -43.217 1.00 49.16 132 ILE A C 1
ATOM 1043 O O . ILE A 1 132 ? 12.059 3.452 -43.826 1.00 49.16 132 ILE A O 1
ATOM 1047 N N . GLY A 1 133 ? 11.183 1.395 -43.512 1.00 43.84 133 GLY A N 1
ATOM 1048 C CA . GLY A 1 133 ? 9.987 1.616 -44.319 1.00 43.84 133 GLY A CA 1
ATOM 1049 C C . GLY A 1 133 ? 9.308 2.887 -43.817 1.00 43.84 133 GLY A C 1
ATOM 1050 O O . GLY A 1 133 ? 9.019 3.008 -42.629 1.00 43.84 133 GLY A O 1
ATOM 1051 N N . ILE A 1 134 ? 9.188 3.872 -44.705 1.00 47.50 134 ILE A N 1
ATOM 1052 C CA . ILE A 1 134 ? 8.851 5.261 -44.395 1.00 47.50 134 ILE A CA 1
ATOM 1053 C C . ILE A 1 134 ? 7.438 5.322 -43.801 1.00 47.50 134 ILE A C 1
ATOM 1055 O O . ILE A 1 134 ? 6.463 5.594 -44.493 1.00 47.50 134 ILE A O 1
ATOM 1059 N N . ALA A 1 135 ? 7.325 5.127 -42.491 1.00 45.34 135 ALA A N 1
ATOM 1060 C CA . ALA A 1 135 ? 6.246 5.677 -41.692 1.00 45.34 135 ALA A CA 1
ATOM 1061 C C . ALA A 1 135 ? 6.631 7.126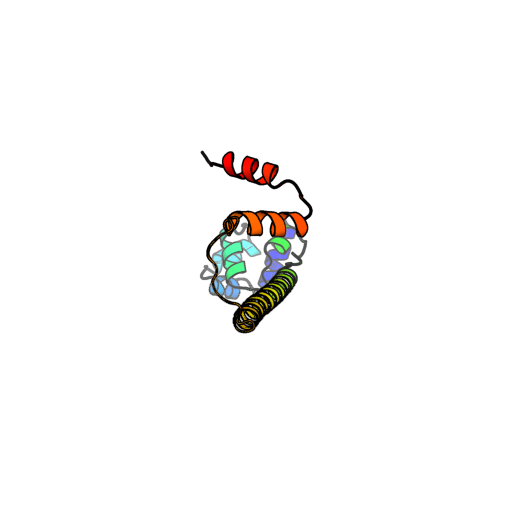 -41.358 1.00 45.34 135 ALA A C 1
ATOM 1063 O O . ALA A 1 135 ? 7.138 7.448 -40.289 1.00 45.34 135 ALA A O 1
ATOM 1064 N N . ASN A 1 136 ? 6.473 7.982 -42.368 1.00 52.22 136 ASN A N 1
ATOM 1065 C CA . ASN A 1 136 ? 6.121 9.395 -42.258 1.00 52.22 136 ASN A CA 1
ATOM 1066 C C . ASN A 1 136 ? 6.782 10.195 -41.103 1.00 52.22 136 ASN A C 1
ATOM 1068 O O . ASN A 1 136 ? 6.122 10.739 -40.216 1.00 52.22 136 ASN A O 1
ATOM 1072 N N . LEU A 1 137 ? 8.110 10.349 -41.147 1.00 49.06 137 LEU A N 1
ATOM 1073 C CA . LEU A 1 137 ? 8.855 11.251 -40.247 1.00 49.06 137 LEU A CA 1
ATOM 1074 C C . LEU A 1 137 ? 8.446 12.734 -40.390 1.00 49.06 137 LEU A C 1
ATOM 1076 O O . LEU A 1 137 ? 8.703 13.536 -39.491 1.00 49.06 137 LEU A O 1
ATOM 1080 N N . SER A 1 138 ? 7.763 13.108 -41.476 1.00 51.72 138 SER A N 1
ATOM 1081 C CA . SER A 1 138 ? 7.177 14.443 -41.651 1.00 51.72 138 SER A CA 1
ATOM 1082 C C . SER A 1 138 ? 6.028 14.713 -40.667 1.00 51.72 138 SER A C 1
ATOM 1084 O O . SER A 1 138 ? 5.906 15.841 -40.191 1.00 51.72 138 SER A O 1
ATOM 1086 N N . SER A 1 139 ? 5.247 13.697 -40.271 1.00 49.41 139 SER A N 1
ATOM 1087 C CA . SER A 1 139 ? 4.198 13.862 -39.247 1.00 49.41 139 SER A CA 1
ATOM 1088 C C . SER A 1 139 ? 4.742 14.012 -37.821 1.00 49.41 139 SER A C 1
ATOM 1090 O O . SER A 1 139 ? 4.166 14.747 -37.021 1.00 49.41 139 SER A O 1
ATOM 1092 N N . LEU A 1 140 ? 5.888 13.397 -37.506 1.00 46.31 140 LEU A N 1
ATOM 1093 C CA . LEU A 1 140 ? 6.529 13.511 -36.186 1.00 46.31 140 LEU A CA 1
ATOM 1094 C C . LEU A 1 140 ? 7.197 14.878 -35.976 1.00 46.31 140 LEU A C 1
ATOM 1096 O O . LEU A 1 140 ? 7.125 15.442 -34.885 1.00 46.31 140 LEU A O 1
ATOM 1100 N N . SER A 1 141 ? 7.792 15.449 -37.029 1.00 48.94 141 SER A N 1
ATOM 1101 C CA . SER A 1 141 ? 8.402 16.783 -36.950 1.00 48.94 141 SER A CA 1
ATOM 1102 C C . SER A 1 141 ? 7.358 17.899 -36.797 1.00 48.94 141 SER A C 1
ATOM 1104 O O . SER A 1 141 ? 7.610 18.878 -36.093 1.00 48.94 141 SER A O 1
ATOM 1106 N N . PHE A 1 142 ? 6.162 17.734 -37.378 1.00 49.38 142 PHE A N 1
ATOM 1107 C CA . PHE A 1 142 ? 5.062 18.688 -37.202 1.00 49.38 142 PHE A CA 1
ATOM 1108 C C . PHE A 1 142 ? 4.462 18.636 -35.786 1.00 49.38 142 PHE A C 1
ATOM 1110 O O . PHE A 1 142 ? 4.203 19.683 -35.193 1.00 49.38 142 PHE A O 1
ATOM 1117 N N . ALA A 1 143 ? 4.308 17.440 -35.203 1.00 50.12 143 ALA A N 1
ATOM 1118 C CA . ALA A 1 143 ? 3.763 17.277 -33.852 1.00 50.12 143 ALA A CA 1
ATOM 1119 C C . ALA A 1 143 ? 4.670 17.890 -32.766 1.00 50.12 143 ALA A C 1
ATOM 1121 O O . ALA A 1 143 ? 4.184 18.574 -31.870 1.00 50.12 143 ALA A O 1
ATOM 1122 N N . LEU A 1 144 ? 5.993 17.738 -32.885 1.00 50.19 144 LEU A N 1
ATOM 1123 C CA . LEU A 1 144 ? 6.952 18.282 -31.912 1.00 50.19 144 LEU A CA 1
ATOM 1124 C C . LEU A 1 144 ? 7.095 19.811 -31.966 1.00 50.19 144 LEU A C 1
ATOM 1126 O O . LEU A 1 144 ? 7.496 20.422 -30.977 1.00 50.19 144 LEU A O 1
ATOM 1130 N N . LYS A 1 145 ? 6.763 20.451 -33.096 1.00 49.47 145 LYS A N 1
ATOM 1131 C CA . LYS A 1 145 ? 6.893 21.909 -33.249 1.00 49.47 145 LYS A CA 1
ATOM 1132 C C . LYS A 1 145 ? 5.698 22.689 -32.686 1.00 49.47 145 LYS A C 1
ATOM 1134 O O . LYS A 1 145 ? 5.857 23.864 -32.368 1.00 49.47 145 LYS A O 1
ATOM 1139 N N . ASN A 1 146 ? 4.547 22.030 -32.511 1.00 49.50 146 ASN A N 1
ATOM 1140 C CA . ASN A 1 146 ? 3.316 22.635 -31.985 1.00 49.50 146 ASN A CA 1
ATOM 1141 C C . ASN A 1 146 ? 3.047 22.319 -30.503 1.00 49.50 146 ASN A C 1
ATOM 1143 O O . ASN A 1 146 ? 2.093 22.838 -29.934 1.00 49.50 146 ASN A O 1
ATOM 1147 N N . SER A 1 147 ? 3.889 21.515 -29.848 1.00 49.25 147 SER A N 1
ATOM 1148 C CA . SER A 1 147 ? 3.800 21.243 -28.409 1.00 49.25 147 SER A CA 1
ATOM 1149 C C . SER A 1 147 ? 4.754 22.141 -27.617 1.00 49.25 147 SER A C 1
ATOM 1151 O O . SER A 1 147 ? 5.747 21.678 -27.062 1.00 49.25 147 SER A O 1
ATOM 1153 N N . ARG A 1 148 ? 4.461 23.445 -27.561 1.00 47.94 148 ARG A N 1
ATOM 1154 C CA . ARG A 1 148 ? 4.955 24.305 -26.473 1.00 47.94 148 ARG A CA 1
ATOM 1155 C C . ARG A 1 148 ? 3.823 24.476 -25.454 1.00 47.94 148 ARG A C 1
ATOM 1157 O O . ARG A 1 148 ? 2.730 24.850 -25.873 1.00 47.94 148 ARG A O 1
ATOM 1164 N N . PRO A 1 149 ? 4.039 24.186 -24.161 1.00 49.31 149 PRO A N 1
ATOM 1165 C CA . PRO A 1 149 ? 3.065 24.517 -23.129 1.00 49.31 149 PRO A CA 1
ATOM 1166 C C . PRO A 1 149 ? 3.023 26.041 -22.927 1.00 49.31 149 PRO A C 1
ATOM 1168 O O . PRO A 1 149 ? 4.054 26.701 -23.072 1.00 49.31 149 PRO A O 1
ATOM 1171 N N . ASN A 1 150 ? 1.822 26.562 -22.650 1.00 44.91 150 ASN A N 1
ATOM 1172 C CA . ASN A 1 150 ? 1.564 27.955 -22.259 1.00 44.91 150 ASN A CA 1
ATOM 1173 C C . ASN A 1 150 ? 2.407 28.392 -21.058 1.00 44.91 150 ASN A C 1
ATOM 1175 O O . ASN A 1 150 ? 2.590 27.554 -20.146 1.00 44.91 150 ASN A O 1
#

Secondary structure (DSSP, 8-state):
-HHHHHHHHHHHHHTT-HHHHHHHTT--HHHHHHHHHS-PPPPHHHHHHHHHH-TT--HHHHHHS-----THHHHHHHHHHHHHHHHHHHHHHHHHHHHHHHHTTS----------PPPHH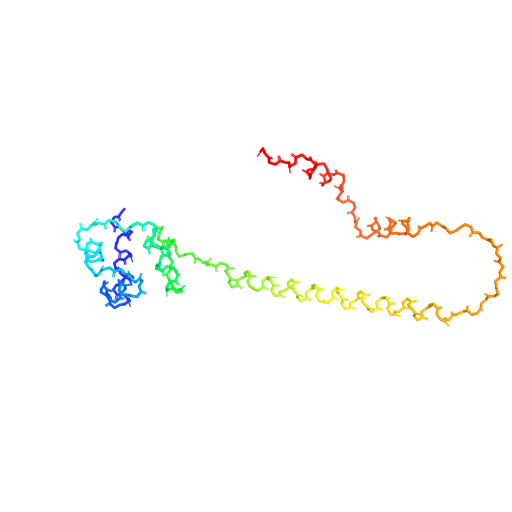HHHHHHHHHHS----HHHHHHHHHH----

Sequence (150 aa):
MKEIMNRFVDWINEKGGPTPVAIAIGKTPQSFYNYTNRGSKPNMQIFALLANKFDDFDSTYILTGKKSEHPVEELKKKVMELEAERNAVQSMYKEALRNEALLGKGKGVSNHPQVDRPGSSEKLTSIVRKNIGIANLSSLSFALKNSRPN

Nearest PDB structures (foldseek):
  6rnz-assembly2_B  TM=7.492E-01  e=1.460E-01  Deinococcus deserti
  6jq1-assembly1_A  TM=7.254E-01  e=3.057E-01  Deinococcus geothermalis DSM 11300
  2xcj-assembly1_B  TM=6.636E-01  e=4.159E-01  Peduovirus P2

Organism: NCBI:txid2822344

Solvent-accessible surface area (backbone atoms only — not comparable to full-atom values): 9050 Å² total; per-residue (Å²): 111,68,66,32,54,49,48,47,42,50,53,35,48,77,60,72,23,45,52,55,51,18,55,72,62,77,45,58,40,68,61,36,47,33,38,68,74,67,72,43,78,79,54,73,65,56,50,51,44,44,41,75,69,34,89,84,49,52,66,54,24,36,72,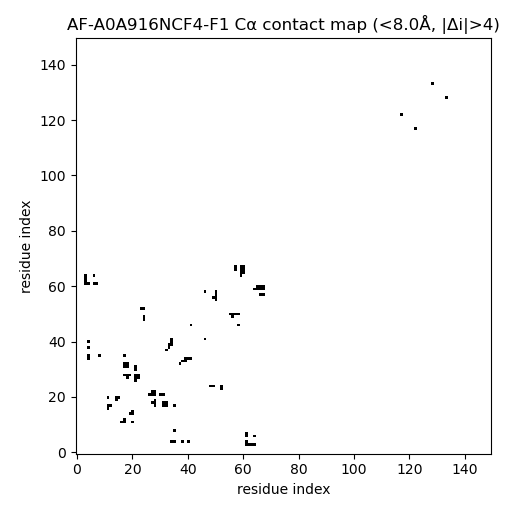70,71,48,72,71,79,67,57,59,66,58,47,51,51,52,52,54,51,52,51,52,52,52,50,53,54,52,51,53,51,55,49,52,54,51,52,52,61,55,61,73,72,69,74,95,71,83,94,71,96,82,78,90,73,82,55,76,68,60,58,53,55,52,54,52,56,72,75,43,75,83,77,56,66,69,60,57,56,55,56,64,71,70,68,70,83,132

Radius of gyration: 30.77 Å; Cα contacts (8 Å, |Δi|>4): 64; chains: 1; bounding box: 67×36×78 Å

pLDDT: mean 72.46, std 18.99, range [37.53, 94.44]

Mean predicted aligned error: 19.21 Å

Foldseek 3Di:
DVQLLVLVQVVQVVVVHQCVLCVQLVHDSVVSCCSNPVVDPDDVVSLVSSVVRPVPRDPCCSVPVDPPPPCVVVVVVVVVVVVVVVVVVVVVVVVVVVVVVVVVVPDDDDDDDDDDDDDPVVVVVVVCCVPDVDPDPVVVVVVVVPPDDD